Protein AF-F7JQC7-F1 (afdb_monomer_lite)

Secondary structure (DSSP, 8-state):
-PPP--GGGGGGSSSHHHHHHHHHH---HHHHHHHTTS----TT-HHHHHHHHTSSPPPHHHHHHHHHHHT--HHHHT-SS--EETTEEHHHHHHHHHHHHHHHHHHHHHHHHHHHHHHHH-TTHHHHHHHHTT--HHHHHHHHHHHHHHTT-

Radius of gyration: 22.93 Å; chains: 1; bounding box: 54×37×56 Å

Foldseek 3Di:
DAADDDLVCLLVAQFSLLLLLCRLVVDFLQRLCVLLVNHGDDSVPPQSVCCSRHVDPRDPSSLVSSCVVSVHDSCNRRPSDFDDDPPHGPSCVSCVVVSVVVVVVVVVVVVVVVVVVVCVVVVVCVVVVVVLVVDDPVRVVVVVVVVVVVVVD

pLDDT: mean 92.81, std 5.9, range [51.41, 98.12]

Sequence (153 aa):
MRREYDFRILSKYKYPNLVAEFMETGYSICTLSEHMGNGRCKEDDAVINAKIFGDEKITAQEASGLAQLFGCKLEYLFSTEIEMIGDVPAAYIRHLDSNRRQEREMKLFRISEEIRRTLKQKPYLGEFMEQALTWNEEQVQQAIKMLQELKTA

Structure (mmCIF, N/CA/C/O backbone):
data_AF-F7JQC7-F1
#
_entry.id   AF-F7JQC7-F1
#
loop_
_atom_site.group_PDB
_atom_site.id
_atom_site.type_symbol
_atom_site.label_atom_id
_atom_site.label_alt_id
_atom_site.label_comp_id
_atom_site.label_asym_id
_atom_site.label_entity_id
_atom_site.label_seq_id
_atom_site.pdbx_PDB_ins_code
_atom_site.Cartn_x
_atom_site.Cartn_y
_atom_site.Cartn_z
_atom_site.occupancy
_atom_site.B_iso_or_equiv
_atom_site.auth_seq_id
_atom_site.auth_comp_id
_atom_site.auth_asym_id
_atom_site.auth_atom_id
_atom_site.pdbx_PDB_model_num
ATOM 1 N N . MET A 1 1 ? -2.511 3.663 2.699 1.00 72.25 1 MET A N 1
ATOM 2 C CA . MET A 1 1 ? -3.451 2.521 2.690 1.00 72.25 1 MET A CA 1
ATOM 3 C C . MET A 1 1 ? -3.334 1.879 1.329 1.00 72.25 1 MET A C 1
ATOM 5 O O . MET A 1 1 ? -3.376 2.621 0.350 1.00 72.25 1 MET A O 1
ATOM 9 N N . ARG A 1 2 ? -3.148 0.556 1.271 1.00 85.12 2 ARG A N 1
ATOM 10 C CA . ARG A 1 2 ? -3.103 -0.168 -0.003 1.00 85.12 2 ARG A CA 1
ATOM 11 C C . ARG A 1 2 ? -4.330 0.144 -0.854 1.00 85.12 2 ARG A C 1
ATOM 13 O O . ARG A 1 2 ? -5.417 0.384 -0.324 1.00 85.12 2 ARG A O 1
ATOM 20 N N . ARG A 1 3 ? -4.140 0.153 -2.164 1.00 88.19 3 ARG A N 1
ATOM 21 C CA . ARG A 1 3 ? -5.215 0.335 -3.136 1.00 88.19 3 ARG A CA 1
ATOM 22 C C . ARG A 1 3 ? -5.924 -1.002 -3.325 1.00 88.19 3 ARG A C 1
ATOM 24 O O . ARG A 1 3 ? -5.285 -2.048 -3.273 1.00 88.19 3 ARG A O 1
ATOM 31 N N . GLU A 1 4 ? -7.235 -0.973 -3.526 1.00 86.94 4 GLU A N 1
ATOM 32 C CA . GLU A 1 4 ? -7.976 -2.162 -3.950 1.00 86.94 4 GLU A CA 1
ATOM 33 C C . GLU A 1 4 ? -7.840 -2.313 -5.464 1.00 86.94 4 GLU A C 1
ATOM 35 O O . GLU A 1 4 ? -8.074 -1.364 -6.213 1.00 86.94 4 GLU A O 1
ATOM 40 N N . TYR A 1 5 ? -7.430 -3.495 -5.917 1.00 88.75 5 TYR A N 1
ATOM 41 C CA . TYR A 1 5 ? -7.254 -3.792 -7.332 1.00 88.75 5 TYR A CA 1
ATOM 42 C C . TYR A 1 5 ? -7.342 -5.300 -7.583 1.00 88.75 5 TYR A C 1
ATOM 44 O O . TYR A 1 5 ? -7.154 -6.117 -6.683 1.00 88.75 5 TYR A O 1
ATOM 52 N N . ASP A 1 6 ? -7.643 -5.667 -8.826 1.00 91.12 6 ASP A N 1
ATOM 53 C CA . ASP A 1 6 ? -7.673 -7.054 -9.282 1.00 91.12 6 ASP A CA 1
ATOM 54 C C . ASP A 1 6 ? -6.302 -7.442 -9.845 1.00 91.12 6 ASP A C 1
ATOM 56 O O . ASP A 1 6 ? -5.854 -6.857 -10.829 1.00 91.12 6 ASP A O 1
ATOM 60 N N . PHE A 1 7 ? -5.645 -8.452 -9.268 1.00 91.94 7 PHE A N 1
ATOM 61 C CA . PHE A 1 7 ? -4.311 -8.899 -9.692 1.00 91.94 7 PHE A CA 1
ATOM 62 C C . PHE A 1 7 ? -4.229 -9.247 -11.184 1.00 91.94 7 PHE A C 1
ATOM 64 O O . PHE A 1 7 ? -3.180 -9.073 -11.804 1.00 91.94 7 PHE A O 1
ATOM 71 N N . ARG A 1 8 ? -5.340 -9.667 -11.801 1.00 90.00 8 ARG A N 1
ATOM 72 C CA . ARG A 1 8 ? -5.393 -10.037 -13.224 1.00 90.00 8 ARG A CA 1
ATOM 73 C C . ARG A 1 8 ? -5.075 -8.868 -14.153 1.00 90.00 8 ARG A C 1
ATOM 75 O O . ARG A 1 8 ? -4.628 -9.091 -15.277 1.00 90.00 8 ARG A O 1
ATOM 82 N N . ILE A 1 9 ? -5.283 -7.628 -13.706 1.00 93.75 9 ILE A N 1
ATOM 83 C CA . ILE A 1 9 ? -4.996 -6.445 -14.526 1.00 93.75 9 ILE A CA 1
ATOM 84 C C . ILE A 1 9 ? -3.497 -6.157 -14.618 1.00 93.75 9 ILE A C 1
ATOM 86 O O . ILE A 1 9 ? -3.087 -5.500 -15.569 1.00 93.75 9 ILE A O 1
ATOM 90 N N . LEU A 1 10 ? -2.688 -6.649 -13.667 1.00 95.00 10 LEU A N 1
ATOM 91 C CA . LEU A 1 10 ? -1.270 -6.299 -13.567 1.00 95.00 10 LEU A CA 1
ATOM 92 C C . LEU A 1 10 ? -0.501 -6.656 -14.838 1.00 95.00 10 LEU A C 1
ATOM 94 O O . LEU A 1 10 ? 0.275 -5.846 -15.330 1.00 95.00 10 LEU A O 1
ATOM 98 N N . SER A 1 11 ? -0.792 -7.829 -15.406 1.00 93.81 11 SER A N 1
ATOM 99 C CA . SER A 1 11 ? -0.174 -8.344 -16.637 1.00 93.81 11 SER A CA 1
ATOM 100 C C . SER A 1 11 ? -0.331 -7.437 -17.865 1.00 93.81 11 SER A C 1
ATOM 102 O O . SER A 1 11 ? 0.365 -7.628 -18.857 1.00 93.81 11 SER A O 1
ATOM 104 N N . LYS A 1 12 ? -1.242 -6.456 -17.821 1.00 94.81 12 LYS A N 1
ATOM 105 C CA . LYS A 1 12 ? -1.470 -5.503 -18.914 1.00 94.81 12 LYS A CA 1
ATOM 106 C C . LYS A 1 12 ? -0.475 -4.345 -18.911 1.00 94.81 12 LYS A C 1
ATOM 108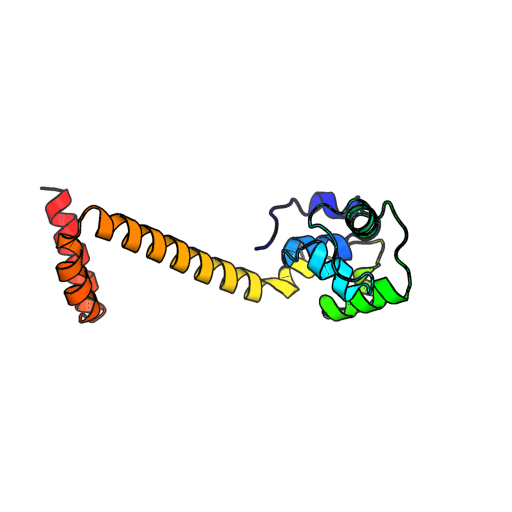 O O . LYS A 1 12 ? -0.354 -3.662 -19.924 1.00 94.81 12 LYS A O 1
ATOM 113 N N . TYR A 1 13 ? 0.182 -4.084 -17.783 1.00 95.75 13 TYR A N 1
ATOM 114 C CA . TYR A 1 13 ? 1.130 -2.984 -17.664 1.00 95.75 13 TYR A CA 1
ATOM 115 C C . TYR A 1 13 ? 2.509 -3.391 -18.160 1.00 95.75 13 TYR A C 1
ATOM 117 O O . TYR A 1 13 ? 2.895 -4.554 -18.106 1.00 95.75 13 TYR A O 1
ATOM 125 N N . LYS A 1 14 ? 3.284 -2.395 -18.589 1.00 96.44 14 LYS A N 1
ATOM 126 C CA . LYS A 1 14 ? 4.655 -2.596 -19.066 1.00 96.44 14 LYS A CA 1
ATOM 127 C C . LYS A 1 14 ? 5.583 -3.181 -17.996 1.00 96.44 14 LYS A C 1
ATOM 129 O O . LYS A 1 14 ? 6.454 -3.980 -18.320 1.00 96.44 14 LYS A O 1
ATOM 134 N N . TYR A 1 15 ? 5.391 -2.751 -16.748 1.00 97.25 15 TYR A N 1
ATOM 135 C CA . TYR A 1 15 ? 6.159 -3.173 -15.578 1.00 97.25 15 TYR A CA 1
ATOM 136 C C . TYR A 1 15 ? 5.189 -3.625 -14.478 1.00 97.25 15 TYR A C 1
ATOM 138 O O . TYR A 1 15 ? 4.866 -2.852 -13.571 1.00 97.25 15 TYR A O 1
ATOM 146 N N . PRO A 1 16 ? 4.649 -4.851 -14.570 1.00 97.50 16 PRO A N 1
ATOM 147 C CA . PRO A 1 16 ? 3.605 -5.329 -13.669 1.00 97.50 16 PRO A CA 1
ATOM 148 C C . PRO A 1 16 ? 4.011 -5.312 -12.187 1.00 97.50 16 PRO A C 1
ATOM 150 O O . PRO A 1 16 ? 3.194 -4.945 -11.344 1.00 97.50 16 PRO A O 1
ATOM 153 N N . ASN A 1 17 ? 5.265 -5.649 -11.859 1.00 98.00 17 ASN A N 1
ATOM 154 C CA . ASN A 1 17 ? 5.749 -5.641 -10.474 1.00 98.00 17 ASN A CA 1
ATOM 155 C C . ASN A 1 17 ? 5.810 -4.219 -9.893 1.00 98.00 17 ASN A C 1
ATOM 157 O O . ASN A 1 17 ? 5.400 -4.020 -8.755 1.00 98.00 17 ASN A O 1
ATOM 161 N N . LEU A 1 18 ? 6.236 -3.215 -10.672 1.00 98.00 18 LEU A N 1
ATOM 162 C CA . LEU A 1 18 ? 6.205 -1.807 -10.249 1.00 98.00 18 LEU A CA 1
ATOM 163 C C . LEU A 1 18 ? 4.794 -1.349 -9.883 1.00 98.00 18 LEU A C 1
ATOM 165 O O . LEU A 1 18 ? 4.594 -0.730 -8.836 1.00 98.00 18 LEU A O 1
ATOM 169 N N . VAL A 1 19 ? 3.812 -1.670 -10.727 1.00 97.31 19 VAL A N 1
ATOM 170 C CA . VAL A 1 19 ? 2.418 -1.315 -10.450 1.00 97.31 19 VAL A CA 1
ATOM 171 C C . VAL A 1 19 ? 1.911 -2.060 -9.216 1.00 97.31 19 VAL A C 1
ATOM 173 O O . VAL A 1 19 ? 1.261 -1.447 -8.372 1.00 97.31 19 VAL A O 1
ATOM 176 N N . ALA A 1 20 ? 2.244 -3.343 -9.058 1.00 97.38 20 ALA A N 1
ATOM 177 C CA . ALA A 1 20 ? 1.862 -4.118 -7.880 1.00 97.38 20 ALA A CA 1
ATOM 178 C C . ALA A 1 20 ? 2.429 -3.508 -6.585 1.00 97.38 20 ALA A C 1
ATOM 180 O O . ALA A 1 20 ? 1.682 -3.271 -5.640 1.00 97.38 20 ALA A O 1
ATOM 181 N N . GLU A 1 21 ? 3.720 -3.174 -6.557 1.00 97.81 21 GLU A N 1
ATOM 182 C CA . GLU A 1 21 ? 4.373 -2.520 -5.416 1.00 97.81 21 GLU A CA 1
ATOM 183 C C . GLU A 1 21 ? 3.714 -1.171 -5.084 1.00 97.81 21 GLU A C 1
ATOM 185 O O . GLU A 1 21 ? 3.406 -0.891 -3.926 1.00 97.81 21 GLU A O 1
ATOM 190 N N . PHE A 1 22 ? 3.409 -0.355 -6.097 1.00 96.50 22 PHE A N 1
ATOM 191 C CA . PHE A 1 22 ? 2.686 0.905 -5.911 1.00 96.50 22 PHE A CA 1
ATOM 192 C C . PHE A 1 22 ? 1.276 0.714 -5.327 1.00 96.50 22 PHE A C 1
ATOM 194 O O . PHE A 1 22 ? 0.840 1.486 -4.462 1.00 96.50 22 PHE A O 1
ATOM 201 N N . MET A 1 23 ? 0.542 -0.296 -5.795 1.00 95.75 23 MET A N 1
ATOM 202 C CA . MET A 1 23 ? -0.800 -0.587 -5.298 1.00 95.75 23 MET A CA 1
ATOM 203 C C . MET A 1 23 ? -0.761 -1.107 -3.856 1.00 95.75 23 MET A C 1
ATOM 205 O O . MET A 1 23 ? -1.549 -0.647 -3.027 1.00 95.75 23 MET A O 1
ATOM 209 N N . GLU A 1 24 ? 0.177 -1.999 -3.533 1.00 95.50 24 GLU A N 1
ATOM 210 C CA . GLU A 1 24 ? 0.284 -2.629 -2.214 1.00 95.50 24 GLU A CA 1
ATOM 211 C C . GLU A 1 24 ? 0.792 -1.689 -1.122 1.00 95.50 24 GLU A C 1
ATOM 213 O O . GLU A 1 24 ? 0.294 -1.753 0.000 1.00 95.50 24 GLU A O 1
ATOM 218 N N . THR A 1 25 ? 1.740 -0.794 -1.415 1.00 94.38 25 THR A N 1
ATOM 219 C CA . THR A 1 25 ? 2.224 0.162 -0.403 1.00 94.38 25 THR A CA 1
ATOM 220 C C . THR A 1 25 ? 1.235 1.292 -0.156 1.00 94.38 25 THR A C 1
ATOM 222 O O . THR A 1 25 ? 1.187 1.870 0.934 1.00 94.38 25 THR A O 1
ATOM 225 N N . GLY A 1 26 ? 0.444 1.647 -1.172 1.00 92.25 26 GLY A N 1
ATOM 226 C CA . GLY A 1 26 ? -0.409 2.825 -1.106 1.00 92.25 26 GLY A CA 1
ATOM 227 C C . GLY A 1 26 ? 0.377 4.138 -1.081 1.00 92.25 26 GLY A C 1
ATOM 228 O O . GLY A 1 26 ? -0.175 5.145 -0.633 1.00 92.25 26 GLY A O 1
ATOM 229 N N . TYR A 1 27 ? 1.648 4.144 -1.510 1.00 94.38 27 TYR A N 1
ATOM 230 C CA . TYR A 1 27 ? 2.440 5.373 -1.596 1.00 94.38 27 TYR A CA 1
ATOM 231 C C . TYR A 1 27 ? 1.778 6.395 -2.513 1.00 94.38 27 TYR A C 1
ATOM 233 O O . TYR A 1 27 ? 1.061 6.044 -3.455 1.00 94.38 27 TYR A O 1
ATOM 241 N N . SER A 1 28 ? 1.987 7.668 -2.197 1.00 93.50 28 SER A N 1
ATOM 242 C CA . SER A 1 28 ? 1.441 8.784 -2.957 1.00 93.50 28 SER A CA 1
ATOM 243 C C . SER A 1 28 ? 2.290 9.039 -4.207 1.00 93.50 28 SER A C 1
ATOM 245 O O . SER A 1 28 ? 3.455 8.635 -4.263 1.00 93.50 28 SER A O 1
ATOM 247 N N . ILE A 1 29 ? 1.723 9.689 -5.224 1.00 94.56 29 ILE A N 1
ATOM 248 C CA . ILE A 1 29 ? 2.470 10.021 -6.448 1.00 94.56 29 ILE A CA 1
ATOM 249 C C . ILE A 1 29 ? 3.607 10.988 -6.117 1.00 94.56 29 ILE A C 1
ATOM 251 O O . ILE A 1 29 ? 4.715 10.848 -6.637 1.00 94.56 29 ILE A O 1
ATOM 255 N N . CYS A 1 30 ? 3.371 11.893 -5.166 1.00 94.31 30 CYS A N 1
ATOM 256 C CA . CYS A 1 30 ? 4.404 12.774 -4.643 1.00 94.31 30 CYS A CA 1
ATOM 257 C C . CYS A 1 30 ? 5.570 11.997 -4.011 1.00 94.31 30 CYS A C 1
ATOM 259 O O . CYS A 1 30 ? 6.723 12.331 -4.276 1.00 94.31 30 CYS A O 1
ATOM 261 N N . THR A 1 31 ? 5.293 10.952 -3.219 1.00 95.25 31 THR A N 1
ATOM 262 C CA . THR A 1 31 ? 6.342 10.095 -2.635 1.00 95.25 31 THR A CA 1
ATOM 263 C C . THR A 1 31 ? 7.184 9.429 -3.721 1.00 95.25 31 THR A C 1
ATOM 265 O O . THR A 1 31 ? 8.410 9.422 -3.632 1.00 95.25 31 THR A O 1
ATOM 268 N N . LEU A 1 32 ? 6.551 8.899 -4.773 1.00 96.31 32 LEU A N 1
ATOM 269 C CA . LEU A 1 32 ? 7.287 8.294 -5.886 1.00 96.31 32 LEU A CA 1
ATOM 270 C C . LEU A 1 32 ? 8.162 9.323 -6.602 1.00 96.31 32 LEU A C 1
ATOM 272 O O . LEU A 1 32 ? 9.336 9.057 -6.829 1.00 96.31 32 LEU A O 1
ATOM 276 N N . SER A 1 33 ? 7.611 10.498 -6.920 1.00 96.44 33 SER A N 1
ATOM 277 C CA . SER A 1 33 ? 8.327 11.586 -7.598 1.00 96.44 33 SER A CA 1
ATOM 278 C C . SER A 1 33 ? 9.564 12.051 -6.827 1.00 96.44 33 SER A C 1
ATOM 280 O O . SER A 1 33 ? 10.627 12.266 -7.412 1.00 96.44 33 SER A O 1
ATOM 282 N N . GLU A 1 34 ? 9.453 12.167 -5.504 1.00 96.12 34 GLU A N 1
ATOM 283 C CA . GLU A 1 34 ? 10.573 12.544 -4.646 1.00 96.12 34 GLU A CA 1
ATOM 284 C C . GLU A 1 34 ? 11.696 11.502 -4.706 1.00 96.12 34 GLU A C 1
ATOM 286 O O . GLU A 1 34 ? 12.848 11.851 -4.965 1.00 96.12 34 GLU A O 1
ATOM 291 N N . HIS A 1 35 ? 11.358 10.217 -4.577 1.00 96.56 35 HIS A N 1
ATOM 292 C CA . HIS A 1 35 ? 12.340 9.135 -4.669 1.00 96.56 35 HIS A CA 1
ATOM 293 C C . HIS A 1 35 ? 12.888 8.924 -6.080 1.00 96.56 35 HIS A C 1
ATOM 295 O O . HIS A 1 35 ? 14.031 8.508 -6.231 1.00 96.56 35 HIS A O 1
ATOM 301 N 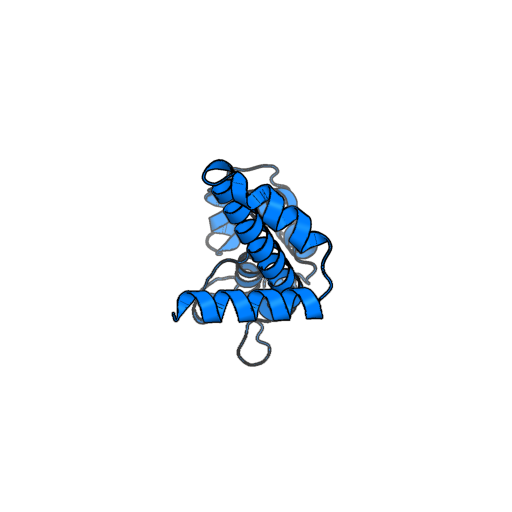N . MET A 1 36 ? 12.123 9.273 -7.111 1.00 96.31 36 MET A N 1
ATOM 302 C CA . MET A 1 36 ? 12.592 9.346 -8.493 1.00 96.31 36 MET A CA 1
ATOM 303 C C . MET A 1 36 ? 13.632 10.460 -8.720 1.00 96.31 36 MET A C 1
ATOM 305 O O . MET A 1 36 ? 14.309 10.454 -9.745 1.00 96.31 36 MET A O 1
ATOM 309 N N . GLY A 1 37 ? 13.781 11.408 -7.786 1.00 94.44 37 GLY A N 1
ATOM 310 C CA . GLY A 1 37 ? 14.671 12.564 -7.924 1.00 94.44 37 GLY A CA 1
ATOM 311 C C . GLY A 1 37 ? 14.048 13.748 -8.669 1.00 94.44 37 GLY A C 1
ATOM 312 O O . GLY A 1 37 ? 14.745 14.716 -8.965 1.00 94.44 37 GLY A O 1
ATOM 313 N N . ASN A 1 38 ? 12.740 13.702 -8.935 1.00 90.50 38 ASN A N 1
ATOM 314 C CA . ASN A 1 38 ? 11.992 14.762 -9.619 1.00 90.50 38 ASN A CA 1
ATOM 315 C C . ASN A 1 38 ? 11.493 15.849 -8.647 1.00 90.50 38 ASN A C 1
ATOM 317 O O . ASN A 1 38 ? 10.969 16.881 -9.065 1.00 90.50 38 ASN A O 1
ATOM 321 N N . GLY A 1 39 ? 11.674 15.632 -7.340 1.00 90.25 39 GLY A N 1
ATOM 322 C CA . GLY A 1 39 ? 11.202 16.524 -6.289 1.00 90.25 39 GLY A CA 1
ATOM 323 C C . GLY A 1 39 ? 9.695 16.420 -6.060 1.00 90.25 39 GLY A C 1
ATOM 324 O O . GLY A 1 39 ? 9.027 15.480 -6.501 1.00 90.25 39 GLY A O 1
ATOM 325 N N . ARG A 1 40 ? 9.158 17.390 -5.316 1.00 88.81 40 ARG A N 1
ATOM 326 C CA . ARG A 1 40 ? 7.751 17.406 -4.912 1.00 88.81 40 ARG A CA 1
ATOM 327 C C . ARG A 1 40 ? 6.846 17.733 -6.103 1.00 88.81 40 ARG A C 1
ATOM 329 O O . ARG A 1 40 ? 6.989 18.796 -6.702 1.00 88.81 40 ARG A O 1
ATOM 336 N N . CYS A 1 41 ? 5.874 16.870 -6.382 1.00 91.19 41 CYS A N 1
ATOM 337 C CA . CYS A 1 41 ? 4.854 17.086 -7.410 1.00 91.19 41 CYS A CA 1
ATOM 338 C C . CYS A 1 41 ? 3.442 17.123 -6.799 1.00 91.19 41 CYS A C 1
ATOM 340 O O . CYS A 1 41 ? 3.263 17.000 -5.582 1.00 91.19 41 CYS A O 1
ATOM 342 N N . LYS A 1 42 ? 2.423 17.321 -7.643 1.00 90.19 42 LYS A N 1
ATOM 343 C CA . LYS A 1 42 ? 1.023 17.147 -7.235 1.00 90.19 42 LYS A CA 1
ATOM 344 C C . LYS A 1 42 ? 0.675 15.658 -7.168 1.00 90.19 42 LYS A C 1
ATOM 346 O O . LYS A 1 42 ? 1.295 14.840 -7.840 1.00 90.19 42 LYS A O 1
ATOM 351 N N . GLU A 1 43 ? -0.331 15.304 -6.375 1.00 88.31 43 GLU A N 1
ATOM 352 C CA . GLU A 1 43 ? -0.762 13.902 -6.242 1.00 88.31 43 GLU A CA 1
ATOM 353 C C . GLU A 1 43 ? -1.408 13.333 -7.513 1.00 88.31 43 GLU A C 1
ATOM 355 O O . GLU A 1 43 ? -1.447 12.123 -7.707 1.00 88.31 43 GLU A O 1
ATOM 360 N N . ASP A 1 44 ? -1.889 14.199 -8.396 1.00 88.62 44 ASP A N 1
ATOM 361 C CA . ASP A 1 44 ? -2.473 13.871 -9.693 1.00 88.62 44 ASP A CA 1
ATOM 362 C C . ASP A 1 44 ? -1.508 14.149 -10.857 1.00 88.62 44 ASP A C 1
ATOM 364 O O . ASP A 1 44 ? -1.943 14.329 -11.993 1.00 88.62 44 ASP A O 1
ATOM 368 N N . ASP A 1 45 ? -0.195 14.191 -10.596 1.00 93.62 45 ASP A N 1
ATOM 369 C CA . ASP A 1 45 ? 0.796 14.453 -11.637 1.00 93.62 45 ASP A CA 1
ATOM 370 C C . ASP A 1 45 ? 0.715 13.397 -12.753 1.00 93.62 45 ASP A C 1
ATOM 372 O O . ASP A 1 45 ? 0.978 12.205 -12.554 1.00 93.62 45 ASP A O 1
ATOM 376 N N . ALA A 1 46 ? 0.307 13.847 -13.941 1.00 93.44 46 ALA A N 1
ATOM 377 C CA . ALA A 1 46 ? 0.057 12.979 -15.082 1.00 93.44 46 ALA A CA 1
ATOM 378 C C . ALA A 1 46 ? 1.342 12.334 -15.617 1.00 93.44 46 ALA A C 1
ATOM 380 O O . ALA A 1 46 ? 1.295 11.204 -16.096 1.00 93.44 46 ALA A O 1
ATOM 381 N N . VAL A 1 47 ? 2.488 13.016 -15.511 1.00 94.25 47 VAL A N 1
ATOM 382 C CA . VAL A 1 47 ? 3.767 12.518 -16.033 1.00 94.25 47 VAL A CA 1
ATOM 383 C C . VAL A 1 47 ? 4.276 11.381 -15.160 1.00 94.25 47 VAL A C 1
ATOM 385 O O . VAL A 1 47 ? 4.689 10.339 -15.670 1.00 94.25 47 VAL A O 1
ATOM 388 N N . ILE A 1 48 ? 4.210 11.549 -13.839 1.00 95.00 48 ILE A N 1
ATOM 389 C CA . ILE A 1 48 ? 4.614 10.491 -12.909 1.00 95.00 48 ILE A CA 1
ATOM 390 C C . ILE A 1 48 ? 3.668 9.292 -13.029 1.00 95.00 48 ILE A C 1
ATOM 392 O O . ILE A 1 48 ? 4.140 8.161 -13.110 1.00 95.00 48 ILE A O 1
ATOM 396 N N . ASN A 1 49 ? 2.354 9.516 -13.137 1.00 94.31 49 ASN A N 1
ATOM 397 C CA . ASN A 1 49 ? 1.401 8.431 -13.390 1.00 94.31 49 ASN A CA 1
ATOM 398 C C . ASN A 1 49 ? 1.717 7.675 -14.690 1.00 94.31 49 ASN A C 1
ATOM 400 O O . ASN A 1 49 ? 1.841 6.451 -14.664 1.00 94.31 49 ASN A O 1
ATOM 404 N N . ALA A 1 50 ? 1.918 8.389 -15.801 1.00 95.25 50 ALA A N 1
ATOM 405 C CA . ALA A 1 50 ? 2.262 7.790 -17.089 1.00 95.25 50 ALA A CA 1
ATOM 406 C C . ALA A 1 50 ? 3.542 6.940 -17.005 1.00 95.25 50 ALA A C 1
ATOM 408 O O . ALA A 1 50 ? 3.611 5.851 -17.572 1.00 95.25 50 ALA A O 1
ATOM 409 N N . LYS A 1 51 ? 4.548 7.380 -16.239 1.00 95.88 51 LYS A N 1
ATOM 410 C CA . LYS A 1 51 ? 5.769 6.597 -15.989 1.00 95.88 51 LYS A CA 1
ATOM 411 C C . LYS A 1 51 ? 5.473 5.301 -15.232 1.00 95.88 51 LYS A C 1
ATOM 413 O O . LYS A 1 51 ? 5.919 4.238 -15.657 1.00 95.88 51 LYS A O 1
ATOM 418 N N . ILE A 1 52 ? 4.717 5.374 -14.134 1.00 95.31 52 ILE A N 1
ATOM 419 C CA . ILE A 1 52 ? 4.399 4.209 -13.289 1.00 95.31 52 ILE A CA 1
ATOM 420 C C . ILE A 1 52 ? 3.590 3.156 -14.048 1.00 95.31 52 ILE A C 1
ATOM 422 O O . ILE A 1 52 ? 3.885 1.967 -13.939 1.00 95.31 52 ILE A O 1
ATOM 426 N N . PHE A 1 53 ? 2.608 3.581 -14.843 1.00 95.31 53 PHE A N 1
ATOM 427 C CA . PHE A 1 53 ? 1.763 2.667 -15.615 1.00 95.31 53 PHE A CA 1
ATOM 428 C C . PHE A 1 53 ? 2.368 2.257 -16.968 1.00 95.31 53 PHE A C 1
ATOM 430 O O . PHE A 1 53 ? 1.842 1.361 -17.630 1.00 95.31 53 PHE A O 1
ATOM 437 N N . GLY A 1 54 ? 3.532 2.809 -17.326 1.00 92.12 54 GLY A N 1
ATOM 438 C CA . GLY A 1 54 ? 4.347 2.363 -18.457 1.00 92.12 54 GLY A CA 1
ATOM 439 C C . GLY A 1 54 ? 4.097 3.086 -19.781 1.00 92.12 54 GLY A C 1
ATOM 440 O O . GLY A 1 54 ? 4.698 2.695 -20.785 1.00 92.12 54 GLY A O 1
ATOM 441 N N . ASP A 1 55 ? 3.269 4.130 -19.776 1.00 94.19 55 ASP A N 1
ATOM 442 C CA . ASP A 1 55 ? 3.001 5.005 -20.922 1.00 94.19 55 ASP A CA 1
ATOM 443 C C . ASP A 1 55 ? 4.207 5.902 -21.249 1.00 94.19 55 ASP A C 1
ATOM 445 O O . ASP A 1 55 ? 4.449 6.240 -22.406 1.00 94.19 55 ASP A O 1
ATOM 449 N N . GLU A 1 56 ? 5.011 6.235 -20.236 1.00 94.38 56 GLU A N 1
ATOM 450 C CA . GLU A 1 56 ? 6.225 7.043 -20.362 1.00 94.38 56 GLU A CA 1
ATOM 451 C C . GLU A 1 56 ? 7.483 6.286 -19.925 1.00 94.38 56 GLU A C 1
ATOM 453 O O . GLU A 1 56 ? 7.449 5.318 -19.158 1.00 94.38 56 GLU A O 1
ATOM 458 N N . LYS A 1 57 ? 8.644 6.720 -20.429 1.00 95.06 57 LYS A N 1
ATOM 459 C CA . LYS A 1 57 ? 9.926 6.093 -20.072 1.00 95.06 57 LYS A CA 1
ATOM 460 C C . LYS A 1 57 ? 10.384 6.517 -18.674 1.00 95.06 57 LYS A C 1
ATOM 462 O O . LYS A 1 57 ? 10.365 7.696 -18.313 1.00 95.06 57 LYS A O 1
ATOM 467 N N . ILE A 1 58 ? 10.895 5.543 -17.928 1.00 96.69 58 ILE A N 1
ATOM 468 C CA . ILE A 1 58 ? 11.599 5.746 -16.660 1.00 96.69 58 ILE A CA 1
ATOM 469 C C . ILE A 1 58 ? 13.103 5.737 -16.952 1.00 96.69 58 ILE A C 1
ATOM 471 O O . ILE A 1 58 ? 13.614 4.841 -17.625 1.00 96.69 58 ILE A O 1
ATOM 475 N N . THR A 1 59 ? 13.808 6.765 -16.492 1.00 96.94 59 THR A N 1
ATOM 476 C CA . THR A 1 59 ? 15.269 6.861 -16.592 1.00 96.94 59 THR A CA 1
ATOM 477 C C . THR A 1 59 ? 15.951 5.944 -15.572 1.00 96.94 59 THR A C 1
ATOM 479 O O . THR A 1 59 ? 15.354 5.544 -14.576 1.00 96.94 59 THR A O 1
ATOM 482 N N . ALA A 1 60 ? 17.232 5.626 -15.776 1.00 96.38 60 ALA A N 1
ATOM 483 C CA . ALA A 1 60 ? 17.977 4.757 -14.858 1.00 96.38 60 ALA A CA 1
ATOM 484 C C . ALA A 1 60 ? 18.067 5.319 -13.423 1.00 96.38 60 ALA A C 1
ATOM 486 O O . ALA A 1 60 ? 18.033 4.554 -12.457 1.00 96.38 60 ALA A O 1
ATOM 487 N N . GLN A 1 61 ? 18.152 6.646 -13.278 1.00 96.62 61 GLN A N 1
ATOM 488 C CA . GLN A 1 61 ? 18.168 7.305 -11.971 1.00 96.62 61 GLN A CA 1
ATOM 489 C C . GLN A 1 61 ? 16.819 7.154 -11.260 1.00 96.62 61 GLN A C 1
ATOM 491 O O . GLN A 1 61 ? 16.783 6.706 -10.117 1.00 96.62 61 GLN A O 1
ATOM 496 N N . GLU A 1 62 ? 15.717 7.446 -11.957 1.00 97.88 62 GLU A N 1
ATOM 497 C CA . GLU A 1 62 ? 14.361 7.282 -11.420 1.00 97.88 62 GLU A CA 1
ATOM 498 C C . GLU A 1 62 ? 14.093 5.821 -11.030 1.00 97.88 62 GLU A C 1
ATOM 500 O O . GLU A 1 62 ? 13.567 5.543 -9.953 1.00 97.88 62 GLU A O 1
ATOM 505 N N . ALA A 1 63 ? 14.514 4.878 -11.879 1.00 97.81 63 ALA A N 1
ATOM 506 C CA . ALA A 1 63 ? 14.397 3.448 -11.627 1.00 97.81 63 ALA A CA 1
ATOM 507 C C . ALA A 1 63 ? 15.151 3.017 -10.362 1.00 97.81 63 ALA A C 1
ATOM 509 O O . ALA A 1 63 ? 14.611 2.277 -9.538 1.00 97.81 63 ALA A O 1
ATOM 510 N N . SER A 1 64 ? 16.380 3.510 -10.185 1.00 97.88 64 SER A N 1
ATOM 511 C CA . SER A 1 64 ? 17.194 3.222 -8.999 1.00 97.88 64 SER A CA 1
ATOM 512 C C . SER A 1 64 ? 16.539 3.758 -7.727 1.00 97.88 64 SER A C 1
ATOM 514 O O . SER A 1 64 ? 16.478 3.053 -6.721 1.00 97.88 64 SER A O 1
ATOM 516 N N . GLY A 1 65 ? 15.988 4.972 -7.790 1.00 98.00 65 GLY A N 1
ATOM 517 C CA . GLY A 1 65 ? 15.262 5.581 -6.682 1.00 98.00 65 GLY A CA 1
ATOM 518 C C . GLY A 1 65 ? 14.010 4.800 -6.278 1.00 98.00 65 GLY A C 1
ATOM 519 O O . GLY A 1 65 ? 13.788 4.540 -5.095 1.00 98.00 65 GLY A O 1
ATOM 520 N N . LEU A 1 66 ? 13.229 4.337 -7.258 1.00 98.12 66 LEU A N 1
ATOM 521 C CA . LEU A 1 66 ? 12.066 3.482 -7.008 1.00 98.12 66 LEU A CA 1
ATOM 522 C C . LEU A 1 66 ? 12.447 2.120 -6.416 1.00 98.12 66 LEU A C 1
ATOM 524 O O . LEU A 1 66 ? 11.815 1.666 -5.465 1.00 98.12 66 LEU A O 1
ATOM 528 N N . ALA A 1 67 ? 13.488 1.474 -6.940 1.00 97.94 67 ALA A N 1
ATOM 529 C CA . ALA A 1 67 ? 13.971 0.202 -6.406 1.00 97.94 67 ALA A CA 1
ATOM 530 C C . ALA A 1 67 ? 14.422 0.329 -4.945 1.00 97.94 67 ALA A C 1
ATOM 532 O O . ALA A 1 67 ? 14.102 -0.534 -4.123 1.00 97.94 67 ALA A O 1
ATOM 533 N N . GLN A 1 68 ? 15.092 1.435 -4.603 1.00 97.69 68 GLN A N 1
ATOM 534 C CA . GLN A 1 68 ? 15.462 1.747 -3.226 1.00 97.69 68 GLN A CA 1
ATOM 535 C C . GLN A 1 68 ? 14.231 1.982 -2.342 1.00 97.69 68 GLN A C 1
ATOM 537 O O . GLN A 1 68 ? 14.165 1.414 -1.253 1.00 97.69 68 GLN A O 1
ATOM 542 N N . LEU A 1 69 ? 13.251 2.765 -2.810 1.00 97.44 69 LEU A N 1
ATOM 543 C CA . LEU A 1 69 ? 12.003 3.026 -2.087 1.00 97.44 69 LEU A CA 1
ATOM 544 C C . LEU A 1 69 ? 11.259 1.729 -1.744 1.00 97.44 69 LEU A C 1
ATOM 546 O O . LEU A 1 69 ? 10.855 1.526 -0.602 1.00 97.44 69 LEU A O 1
ATOM 550 N N . PHE A 1 70 ? 11.094 0.838 -2.721 1.00 97.06 70 PHE A N 1
ATOM 551 C CA . PHE A 1 70 ? 10.384 -0.429 -2.526 1.00 97.06 70 PHE A CA 1
ATOM 552 C C . PHE A 1 70 ? 11.252 -1.532 -1.900 1.00 97.06 70 PHE A C 1
ATOM 554 O O . PHE A 1 70 ? 10.746 -2.615 -1.597 1.00 97.06 70 PHE A O 1
ATOM 561 N N . GLY A 1 71 ? 12.555 -1.294 -1.714 1.00 96.88 71 GLY A N 1
ATOM 562 C CA . GLY A 1 71 ? 13.494 -2.273 -1.167 1.00 96.88 71 GLY A CA 1
ATOM 563 C C . GLY A 1 71 ? 13.576 -3.549 -2.010 1.00 96.88 71 GLY A C 1
ATOM 564 O O . GLY A 1 71 ? 13.492 -4.660 -1.478 1.00 96.88 71 GLY A O 1
ATOM 565 N N . CYS A 1 72 ? 13.659 -3.408 -3.333 1.00 96.06 72 CYS A N 1
ATOM 566 C CA . CYS A 1 72 ? 13.688 -4.523 -4.280 1.00 96.06 72 CYS A CA 1
ATOM 567 C C . CYS A 1 72 ? 14.765 -4.325 -5.357 1.00 96.06 72 CYS A C 1
ATOM 569 O O . CYS A 1 72 ? 15.399 -3.276 -5.446 1.00 96.06 72 CYS A O 1
ATOM 571 N N . LYS A 1 73 ? 15.011 -5.368 -6.153 1.00 97.38 73 LYS A N 1
ATOM 572 C CA . LYS A 1 73 ? 15.982 -5.324 -7.252 1.00 97.38 73 LYS A CA 1
ATOM 573 C C . LYS A 1 73 ? 15.363 -4.699 -8.505 1.00 97.38 73 LYS A C 1
ATOM 575 O O . LYS A 1 73 ? 14.168 -4.871 -8.746 1.00 97.38 73 LYS A O 1
ATOM 580 N N . LEU A 1 74 ? 16.184 -4.039 -9.324 1.00 97.69 74 LEU A N 1
ATOM 581 C CA . LEU A 1 74 ? 15.745 -3.435 -10.588 1.00 97.69 74 LEU A CA 1
ATOM 582 C C . LEU A 1 74 ? 15.148 -4.478 -11.541 1.00 97.69 74 LEU A C 1
ATOM 584 O O . LEU A 1 74 ? 14.128 -4.212 -12.169 1.00 97.69 74 LEU A O 1
ATOM 588 N N . GLU A 1 75 ? 15.747 -5.667 -11.609 1.00 97.69 75 GLU A N 1
ATOM 589 C CA . GLU A 1 75 ? 15.319 -6.750 -12.500 1.00 97.69 75 GLU A CA 1
ATOM 590 C C . GLU A 1 75 ? 13.912 -7.243 -12.160 1.00 97.69 75 GLU A C 1
ATOM 592 O O . GLU A 1 75 ? 13.117 -7.503 -13.055 1.00 97.69 75 GLU A O 1
ATOM 597 N N . TYR A 1 76 ? 13.591 -7.319 -10.867 1.00 98.00 76 TYR A N 1
ATOM 598 C CA . TYR A 1 76 ? 12.243 -7.630 -10.399 1.00 98.00 76 TYR A CA 1
ATOM 599 C C . TYR A 1 76 ? 11.282 -6.490 -10.742 1.00 98.00 76 TYR A C 1
ATOM 601 O O . TYR A 1 76 ? 10.266 -6.705 -11.403 1.00 98.00 76 TYR A O 1
ATOM 609 N N . LEU A 1 77 ? 11.618 -5.268 -10.317 1.00 97.88 77 LEU A N 1
ATOM 610 C CA . LEU A 1 77 ? 10.699 -4.133 -10.362 1.00 97.88 77 LEU A CA 1
ATOM 611 C C . LEU A 1 77 ? 10.306 -3.760 -11.798 1.00 97.88 77 LEU A C 1
ATOM 613 O O . LEU A 1 77 ? 9.144 -3.453 -12.063 1.00 97.88 77 LEU A O 1
ATOM 617 N N . PHE A 1 78 ? 11.270 -3.832 -12.717 1.00 97.31 78 PHE A N 1
ATOM 618 C CA . PHE A 1 78 ? 11.116 -3.483 -14.129 1.00 97.31 78 PHE A CA 1
ATOM 619 C C . PHE A 1 78 ? 11.052 -4.706 -15.054 1.00 97.31 78 PHE A C 1
ATOM 621 O O . PHE A 1 78 ? 11.227 -4.570 -16.267 1.00 97.31 78 PHE A O 1
ATOM 628 N N . SER A 1 79 ? 10.780 -5.893 -14.502 1.00 96.94 79 SER A N 1
ATOM 629 C CA . SER A 1 79 ? 10.415 -7.069 -15.296 1.00 96.94 79 SER A CA 1
ATOM 630 C C . SER A 1 79 ? 9.180 -6.768 -16.148 1.00 96.94 79 SER A C 1
ATOM 632 O O . SER A 1 79 ? 8.291 -6.032 -15.722 1.00 96.94 79 SER A O 1
ATOM 634 N N . THR A 1 80 ? 9.117 -7.359 -17.341 1.00 96.56 80 THR A N 1
ATOM 635 C CA . THR A 1 80 ? 7.916 -7.327 -18.199 1.00 96.56 80 THR A CA 1
ATOM 636 C C . THR A 1 80 ? 6.916 -8.430 -17.847 1.00 96.56 80 THR A C 1
ATOM 638 O O . THR A 1 80 ? 5.775 -8.400 -18.297 1.00 96.56 80 THR A O 1
ATOM 641 N N . GLU A 1 81 ? 7.320 -9.372 -16.995 1.00 96.75 81 GLU A N 1
ATOM 642 C CA . GLU A 1 81 ? 6.488 -10.451 -16.476 1.00 96.75 81 GLU A CA 1
ATOM 643 C C . GLU A 1 81 ? 6.216 -10.237 -14.985 1.00 96.75 81 GLU A C 1
ATOM 645 O O . GLU A 1 81 ? 7.100 -9.811 -14.232 1.00 96.75 81 GLU A O 1
ATOM 650 N N . ILE A 1 82 ? 4.983 -10.524 -14.558 1.00 97.06 82 ILE A N 1
ATOM 651 C CA . ILE A 1 82 ? 4.594 -10.444 -13.149 1.00 97.06 82 ILE A CA 1
ATOM 652 C C . ILE A 1 82 ? 5.228 -11.597 -12.372 1.00 97.06 82 ILE A C 1
ATOM 654 O O . ILE A 1 82 ? 5.134 -12.753 -12.782 1.00 97.06 82 ILE A O 1
ATOM 658 N N . GLU A 1 83 ? 5.832 -11.295 -11.226 1.00 97.69 83 GLU A N 1
ATOM 659 C CA . GLU A 1 83 ? 6.304 -12.341 -10.326 1.00 97.69 83 GLU A CA 1
ATOM 660 C C . GLU A 1 83 ? 5.171 -12.775 -9.393 1.00 97.69 83 GLU A C 1
ATOM 662 O O . GLU A 1 83 ? 4.590 -11.968 -8.659 1.00 97.69 83 GLU A O 1
ATOM 667 N N . MET A 1 84 ? 4.859 -14.068 -9.428 1.00 96.62 84 MET A N 1
ATOM 668 C CA . MET A 1 84 ? 3.771 -14.676 -8.666 1.00 96.62 84 MET A CA 1
ATOM 669 C C . MET A 1 84 ? 4.329 -15.624 -7.605 1.00 96.62 84 MET A C 1
ATOM 671 O O . MET A 1 84 ? 5.241 -16.406 -7.871 1.00 96.62 84 MET A O 1
ATOM 675 N N . ILE A 1 85 ? 3.743 -15.592 -6.409 1.00 95.06 85 ILE A N 1
ATOM 676 C CA . ILE A 1 85 ? 3.996 -16.555 -5.333 1.00 95.06 85 ILE A CA 1
ATOM 677 C C . ILE A 1 85 ? 2.682 -17.294 -5.080 1.00 95.06 85 ILE A C 1
ATOM 679 O O . ILE A 1 85 ? 1.790 -16.794 -4.394 1.00 95.06 85 ILE A O 1
ATOM 683 N N . GLY A 1 86 ? 2.545 -18.479 -5.678 1.00 93.44 86 GLY A N 1
ATOM 684 C CA . GLY A 1 86 ? 1.247 -19.149 -5.772 1.00 93.44 86 GLY A CA 1
ATOM 685 C C . GLY A 1 86 ? 0.283 -18.319 -6.623 1.00 93.44 86 GLY A C 1
ATOM 686 O O . GLY A 1 86 ? 0.626 -17.933 -7.738 1.00 93.44 86 GLY A O 1
ATOM 687 N N . ASP A 1 87 ? -0.890 -18.003 -6.074 1.00 92.75 87 ASP A N 1
ATOM 688 C CA . ASP A 1 87 ? -1.961 -17.293 -6.791 1.00 92.75 87 ASP A CA 1
ATOM 689 C C . ASP A 1 87 ? -1.947 -15.766 -6.591 1.00 92.75 87 ASP A C 1
ATOM 691 O O . ASP A 1 87 ? -2.862 -15.069 -7.035 1.00 92.75 87 ASP A O 1
ATOM 695 N N . VAL A 1 88 ? -0.931 -15.222 -5.910 1.00 94.94 88 VAL A N 1
ATOM 696 C CA . VAL A 1 88 ? -0.839 -13.786 -5.605 1.00 94.94 88 VAL A CA 1
ATOM 697 C C . VAL A 1 88 ? 0.470 -13.169 -6.110 1.00 94.94 88 VAL A C 1
ATOM 699 O O . VAL A 1 88 ? 1.489 -13.861 -6.163 1.00 94.94 88 VAL A O 1
ATOM 702 N N . PRO A 1 89 ? 0.486 -11.866 -6.451 1.00 96.62 89 PRO A N 1
ATOM 703 C CA . PRO A 1 89 ? 1.713 -11.151 -6.785 1.00 96.62 89 PRO A CA 1
ATOM 704 C C . PRO A 1 89 ? 2.715 -11.171 -5.630 1.00 96.62 89 PRO A C 1
ATOM 706 O O . PRO A 1 89 ? 2.331 -11.040 -4.466 1.00 96.62 89 PRO A O 1
ATOM 709 N N . ALA A 1 90 ? 4.010 -11.246 -5.932 1.00 97.19 90 ALA A N 1
ATOM 710 C CA . ALA A 1 90 ? 5.061 -11.213 -4.914 1.00 97.19 90 ALA A CA 1
ATOM 711 C C . ALA A 1 90 ? 4.970 -9.964 -4.010 1.00 97.19 90 ALA A C 1
ATOM 713 O O . ALA A 1 90 ? 5.139 -10.068 -2.791 1.00 97.19 90 ALA A O 1
ATOM 714 N N . ALA A 1 91 ? 4.611 -8.807 -4.579 1.00 96.94 91 ALA A N 1
ATOM 715 C CA . ALA A 1 91 ? 4.384 -7.557 -3.849 1.00 96.94 91 ALA A CA 1
ATOM 716 C C . ALA A 1 91 ? 3.353 -7.699 -2.710 1.00 96.94 91 ALA A C 1
ATOM 718 O O . ALA A 1 91 ? 3.553 -7.150 -1.626 1.00 96.94 91 ALA A O 1
ATOM 719 N N . TYR A 1 92 ? 2.287 -8.484 -2.911 1.00 95.06 92 TYR A N 1
ATOM 720 C CA . TYR A 1 92 ? 1.262 -8.717 -1.888 1.00 95.06 92 TYR A CA 1
ATOM 721 C C . TYR A 1 92 ? 1.860 -9.375 -0.640 1.00 95.06 92 TYR A C 1
ATOM 723 O O . TYR A 1 92 ? 1.598 -8.956 0.487 1.00 95.06 92 TYR A O 1
ATOM 731 N N . ILE A 1 93 ? 2.705 -10.391 -0.838 1.00 95.06 93 ILE A N 1
ATOM 732 C CA . ILE A 1 93 ? 3.374 -11.098 0.260 1.00 95.06 93 ILE A CA 1
ATOM 733 C C . ILE A 1 93 ? 4.386 -10.180 0.949 1.00 95.06 93 ILE A C 1
ATOM 735 O O . ILE A 1 93 ? 4.417 -10.127 2.178 1.00 95.06 93 ILE A O 1
ATOM 739 N N . ARG A 1 94 ? 5.168 -9.416 0.174 1.00 95.12 94 ARG A N 1
ATOM 740 C CA . ARG A 1 94 ? 6.178 -8.476 0.694 1.00 95.12 94 ARG A CA 1
ATOM 741 C C . ARG A 1 94 ? 5.584 -7.441 1.653 1.00 95.12 94 ARG A C 1
ATOM 743 O O . ARG A 1 94 ? 6.223 -7.110 2.649 1.00 95.12 94 ARG A O 1
ATOM 750 N N . HIS A 1 95 ? 4.365 -6.970 1.386 1.00 95.31 95 HIS A N 1
ATOM 751 C CA . HIS A 1 95 ? 3.705 -5.925 2.184 1.00 95.31 95 HIS A CA 1
ATOM 752 C C . HIS A 1 95 ? 2.640 -6.438 3.154 1.00 95.31 95 HIS A C 1
ATOM 754 O O . HIS A 1 95 ? 2.053 -5.638 3.885 1.00 95.31 95 HIS A O 1
ATOM 760 N N . LEU A 1 96 ? 2.405 -7.752 3.220 1.00 92.44 96 LEU A N 1
ATOM 761 C CA . LEU A 1 96 ? 1.306 -8.353 3.982 1.00 92.44 96 LEU A CA 1
ATOM 762 C C . LEU A 1 96 ? 1.268 -7.901 5.449 1.00 92.44 96 LEU A C 1
ATOM 764 O O . LEU A 1 96 ? 0.214 -7.508 5.954 1.00 92.44 96 LEU A O 1
ATOM 768 N N . ASP A 1 97 ? 2.408 -7.936 6.137 1.00 92.25 97 ASP A N 1
ATOM 769 C CA . ASP A 1 97 ? 2.476 -7.592 7.560 1.00 92.25 97 ASP A CA 1
ATOM 770 C C . ASP A 1 97 ? 2.271 -6.094 7.810 1.00 92.25 97 ASP A C 1
ATOM 772 O O . ASP A 1 97 ? 1.561 -5.714 8.747 1.00 92.25 97 ASP A O 1
ATOM 776 N N . SER A 1 98 ? 2.842 -5.242 6.951 1.00 92.19 98 SER A N 1
ATOM 777 C CA . SER A 1 98 ? 2.642 -3.787 6.999 1.00 92.19 98 SER A CA 1
ATOM 778 C C . SER A 1 98 ? 1.173 -3.436 6.763 1.00 92.19 98 SER A C 1
ATOM 780 O O . SER A 1 98 ? 0.573 -2.694 7.544 1.00 92.19 98 SER A O 1
ATOM 782 N N . ASN A 1 99 ? 0.556 -4.054 5.755 1.00 92.38 99 ASN A N 1
ATOM 783 C CA . ASN A 1 99 ? -0.842 -3.834 5.403 1.00 92.38 99 ASN A CA 1
ATOM 784 C C . ASN A 1 99 ? -1.781 -4.295 6.525 1.00 92.38 99 ASN A C 1
ATOM 786 O O . ASN A 1 99 ? -2.647 -3.531 6.953 1.00 92.38 99 ASN A O 1
ATOM 790 N N . ARG A 1 100 ? -1.546 -5.478 7.106 1.00 92.12 100 ARG A N 1
ATOM 791 C CA . ARG A 1 100 ? -2.297 -5.960 8.279 1.00 92.12 100 ARG A CA 1
ATOM 792 C C . ARG A 1 100 ? -2.164 -5.039 9.487 1.00 92.12 100 ARG A C 1
ATOM 794 O O . ARG A 1 100 ? -3.119 -4.900 10.251 1.00 92.12 100 ARG A O 1
ATOM 801 N N . ARG A 1 101 ? -0.990 -4.442 9.705 1.00 92.19 101 ARG A N 1
ATOM 802 C CA . ARG A 1 101 ? -0.775 -3.481 10.793 1.00 92.19 101 ARG A CA 1
ATOM 803 C C . ARG A 1 101 ? -1.568 -2.197 10.550 1.00 92.19 101 ARG A C 1
ATOM 805 O O . ARG A 1 101 ? -2.352 -1.817 11.416 1.00 92.19 101 ARG A O 1
ATOM 812 N N . GLN A 1 102 ? -1.443 -1.604 9.361 1.00 89.19 102 GLN A N 1
ATOM 813 C CA . GLN A 1 102 ? -2.187 -0.399 8.976 1.00 89.19 102 GLN A CA 1
ATOM 814 C C . GLN A 1 102 ? -3.706 -0.602 9.076 1.00 89.19 102 GLN A C 1
ATOM 816 O O . GLN A 1 102 ? -4.417 0.280 9.551 1.00 89.19 102 GLN A O 1
ATOM 821 N N . GLU A 1 103 ? -4.221 -1.767 8.672 1.00 90.88 103 GLU A N 1
ATOM 822 C CA . GLU A 1 103 ? -5.647 -2.098 8.786 1.00 90.88 103 GLU A CA 1
ATOM 823 C C . GLU A 1 103 ? -6.120 -2.124 10.250 1.00 90.88 103 GLU A C 1
ATOM 825 O O . GLU A 1 103 ? -7.177 -1.569 10.568 1.00 90.88 103 GLU A O 1
ATOM 830 N N . ARG A 1 104 ? -5.334 -2.713 11.163 1.00 91.94 104 ARG A N 1
ATOM 831 C CA . ARG A 1 104 ? -5.646 -2.720 12.605 1.00 91.94 104 ARG A CA 1
ATOM 832 C C . ARG A 1 104 ? -5.625 -1.315 13.194 1.00 91.94 104 ARG A C 1
ATOM 834 O O . ARG A 1 104 ? -6.560 -0.943 13.899 1.00 91.94 104 ARG A O 1
ATOM 841 N N . GLU A 1 105 ? -4.593 -0.537 12.888 1.00 93.25 105 GLU A N 1
ATOM 842 C CA . GLU A 1 105 ? -4.451 0.845 13.359 1.00 93.25 105 GLU A CA 1
ATOM 843 C C . GLU A 1 105 ? -5.597 1.725 12.854 1.00 93.25 105 GLU A C 1
ATOM 845 O O . GLU A 1 105 ? -6.211 2.454 13.631 1.00 93.25 105 GLU A O 1
ATOM 850 N N . MET A 1 106 ? -5.966 1.596 11.578 1.00 90.25 106 MET A N 1
ATOM 851 C CA . MET A 1 106 ? -7.096 2.320 11.000 1.00 90.25 106 MET A CA 1
ATOM 852 C C . MET A 1 106 ? -8.425 1.914 11.644 1.00 90.25 106 MET A C 1
ATOM 854 O O . MET A 1 106 ? -9.279 2.766 11.896 1.00 90.25 106 MET A O 1
ATOM 858 N N . LYS A 1 107 ? -8.619 0.621 11.937 1.00 93.62 107 LYS A N 1
ATOM 859 C CA . LYS A 1 107 ? -9.810 0.140 12.648 1.00 93.62 107 LYS A CA 1
ATOM 860 C C . LYS A 1 107 ? -9.899 0.750 14.047 1.00 93.62 107 LYS A C 1
ATOM 862 O O . LYS A 1 107 ? -10.962 1.244 14.414 1.00 93.62 107 LYS A O 1
ATOM 867 N N . LEU A 1 108 ? -8.792 0.768 14.791 1.00 93.06 108 LEU A N 1
ATOM 868 C CA . LEU A 1 108 ? -8.721 1.413 16.104 1.00 93.06 108 LEU A CA 1
ATOM 869 C C . LEU A 1 108 ? -9.000 2.915 16.007 1.00 93.06 108 LEU A C 1
ATOM 871 O O . LEU A 1 108 ? -9.817 3.427 16.764 1.00 93.06 108 LEU A O 1
ATOM 875 N N . PHE A 1 109 ? -8.398 3.609 15.040 1.00 93.56 109 PHE A N 1
ATOM 876 C CA . PHE A 1 109 ? -8.637 5.033 14.813 1.00 93.56 109 PHE A CA 1
ATOM 877 C C . PHE A 1 109 ? -10.120 5.339 14.560 1.00 93.56 109 PHE A C 1
ATOM 879 O O . PHE A 1 109 ? -10.672 6.253 15.171 1.00 93.56 109 PHE A O 1
ATOM 886 N N . ARG A 1 110 ? -10.786 4.555 13.700 1.00 93.75 110 ARG A N 1
ATOM 887 C CA . ARG A 1 110 ? -12.220 4.719 13.407 1.00 93.75 110 ARG A CA 1
ATOM 888 C C . ARG A 1 110 ? -13.082 4.542 14.656 1.00 93.75 110 ARG A C 1
ATOM 890 O O . ARG A 1 110 ? -13.945 5.379 14.901 1.00 93.75 110 ARG A O 1
ATOM 897 N N . ILE A 1 111 ? -12.813 3.501 15.447 1.00 94.00 111 ILE A N 1
ATOM 898 C CA . ILE A 1 11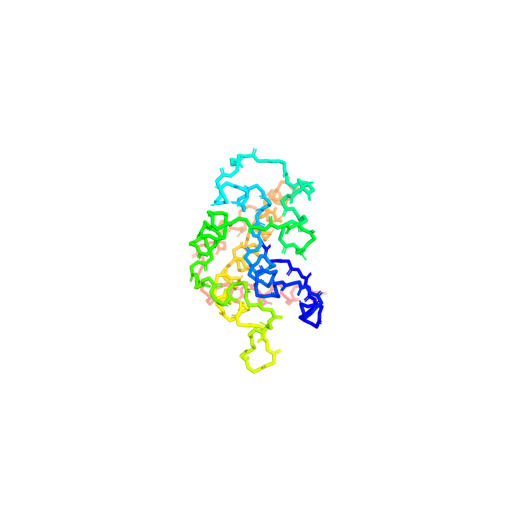1 ? -13.516 3.247 16.714 1.00 94.00 111 ILE A CA 1
ATOM 899 C C . ILE A 1 111 ? -13.316 4.424 17.676 1.00 94.00 111 ILE A C 1
ATOM 901 O O . ILE A 1 111 ? -14.284 4.946 18.223 1.00 94.00 111 ILE A O 1
ATOM 905 N N . SER A 1 112 ? -12.080 4.897 17.838 1.00 92.50 112 SER A N 1
ATOM 906 C CA . SER A 1 112 ? -11.767 6.040 18.701 1.00 92.50 112 SER A CA 1
ATOM 907 C C . SER A 1 112 ? -12.475 7.324 18.259 1.00 92.50 112 SER A C 1
ATOM 909 O O . SER A 1 112 ? -13.005 8.058 19.093 1.00 92.50 112 SER A O 1
ATOM 911 N N . GLU A 1 113 ? -12.536 7.599 16.953 1.00 94.94 113 GLU A N 1
ATOM 912 C CA . GLU A 1 113 ? -13.276 8.747 16.418 1.00 94.94 113 GLU A CA 1
ATOM 913 C C . GLU A 1 113 ? -14.784 8.635 16.669 1.00 94.94 113 GLU A C 1
ATOM 915 O O . GLU A 1 113 ? -15.424 9.625 17.033 1.00 94.94 113 GLU A O 1
ATOM 920 N N . GLU A 1 114 ? -15.360 7.445 16.504 1.00 94.19 114 GLU A N 1
ATOM 921 C CA . GLU A 1 114 ? -16.775 7.186 16.773 1.00 94.19 114 GLU A CA 1
ATOM 922 C C . GLU A 1 114 ? -17.111 7.363 18.259 1.00 94.19 114 GLU A C 1
ATOM 924 O O . GLU A 1 114 ? -18.076 8.055 18.594 1.00 94.19 114 GLU A O 1
ATOM 929 N N . ILE A 1 115 ? -16.266 6.837 19.149 1.00 91.75 115 ILE A N 1
ATOM 930 C CA . ILE A 1 115 ? -16.346 7.056 20.597 1.00 91.75 115 ILE A CA 1
ATOM 931 C C . ILE A 1 115 ? -16.323 8.553 20.901 1.00 91.75 115 ILE A C 1
ATOM 933 O O . ILE A 1 115 ? -17.236 9.077 21.540 1.00 91.75 115 ILE A O 1
ATOM 937 N N . ARG A 1 116 ? -15.317 9.276 20.393 1.00 93.00 116 ARG A N 1
ATOM 938 C CA . ARG A 1 116 ? -15.156 10.713 20.644 1.00 93.00 116 ARG A CA 1
ATOM 939 C C . ARG A 1 116 ? -16.369 11.511 20.164 1.00 93.00 116 ARG A C 1
ATOM 941 O O . ARG A 1 116 ? -16.795 12.455 20.829 1.00 93.00 116 ARG A O 1
ATOM 948 N N . ARG A 1 117 ? -16.917 11.178 18.991 1.00 94.56 117 ARG A N 1
ATOM 949 C CA . ARG A 1 117 ? -18.128 11.817 18.448 1.00 94.56 117 ARG A CA 1
ATOM 950 C C . ARG A 1 117 ? -19.354 11.508 19.302 1.00 94.56 117 ARG A C 1
ATOM 952 O O . ARG A 1 117 ? -20.116 12.425 19.596 1.00 94.56 117 ARG A O 1
ATOM 959 N N . THR A 1 118 ? -19.505 10.262 19.737 1.00 93.88 118 THR A N 1
ATOM 960 C CA . THR A 1 118 ? -20.627 9.821 20.573 1.00 93.88 118 THR A CA 1
ATOM 961 C C . THR A 1 118 ? -20.594 10.488 21.942 1.00 93.88 118 THR A C 1
ATOM 963 O O . THR A 1 118 ? -21.615 11.008 22.376 1.00 93.88 118 THR A O 1
ATOM 966 N N . LEU A 1 119 ? -19.426 10.580 22.583 1.00 92.62 119 LEU A N 1
ATOM 967 C CA . LEU A 1 119 ? -19.263 11.268 23.868 1.00 92.62 119 LEU A CA 1
ATOM 968 C C . LEU A 1 119 ? -19.656 12.748 23.799 1.00 92.62 119 LEU A C 1
ATOM 970 O O . LEU A 1 119 ? -20.275 13.256 24.727 1.00 92.62 119 LEU A O 1
ATOM 974 N N . LYS A 1 120 ? -19.388 13.438 22.680 1.00 92.56 120 LYS A N 1
ATOM 975 C CA . LYS A 1 120 ? -19.861 14.823 22.487 1.00 92.56 120 LYS A CA 1
ATOM 976 C C . LYS A 1 120 ? -21.390 14.936 22.479 1.00 92.56 120 LYS A C 1
ATOM 978 O O . LYS A 1 120 ? -21.918 15.960 22.891 1.00 92.56 120 LYS A O 1
ATOM 983 N N . GLN A 1 121 ? -22.090 13.916 21.985 1.00 95.38 121 GLN A N 1
ATOM 984 C CA . GLN A 1 121 ? -23.557 13.890 21.914 1.00 95.38 121 GLN A CA 1
ATOM 985 C C . GLN A 1 121 ? -24.197 13.319 23.187 1.00 95.38 121 GLN A C 1
ATOM 987 O O . GLN A 1 121 ? -25.317 13.677 23.538 1.00 95.38 121 GLN A O 1
ATOM 992 N N . LYS A 1 122 ? -23.493 12.411 23.865 1.00 94.56 122 LYS A N 1
ATOM 993 C CA . LYS A 1 122 ? -23.940 11.656 25.038 1.00 94.56 122 LYS A CA 1
ATOM 994 C C . LYS A 1 122 ? -22.847 11.694 26.117 1.00 94.56 122 LYS A C 1
ATOM 996 O O . LYS A 1 122 ? -22.196 10.678 26.358 1.00 94.56 122 LYS A O 1
ATOM 1001 N N . PRO A 1 123 ? -22.628 12.851 26.767 1.00 92.12 123 PRO A N 1
ATOM 1002 C CA . PRO A 1 123 ? -21.508 13.041 27.691 1.00 92.12 123 PRO A CA 1
ATOM 1003 C C . PRO A 1 123 ? -21.587 12.158 28.941 1.00 92.12 123 PRO A C 1
ATOM 1005 O O . PRO A 1 123 ? -20.551 11.794 29.481 1.00 92.12 123 PRO A O 1
ATOM 1008 N N . TYR A 1 124 ? -22.790 11.735 29.349 1.00 89.25 124 TYR A N 1
ATOM 1009 C CA . TYR A 1 124 ? -22.993 10.796 30.462 1.00 89.25 124 TYR A CA 1
ATOM 1010 C C . TYR A 1 124 ? -22.319 9.431 30.245 1.00 89.25 124 TYR A C 1
ATOM 1012 O O . TYR A 1 124 ? -22.070 8.708 31.202 1.00 89.25 124 TYR A O 1
ATOM 1020 N N . LEU A 1 125 ? -21.999 9.064 28.997 1.00 90.00 125 LEU A N 1
ATOM 1021 C CA . LEU A 1 125 ? -21.232 7.850 28.716 1.00 90.00 125 LEU A CA 1
ATOM 1022 C C . LEU A 1 125 ? -19.764 7.973 29.155 1.00 90.00 125 LEU A C 1
ATOM 1024 O O . LEU A 1 125 ? -19.094 6.952 29.260 1.00 90.00 125 LEU A O 1
ATOM 1028 N N . GLY A 1 126 ? -19.269 9.187 29.422 1.00 89.56 126 GLY A N 1
ATOM 1029 C CA . GLY A 1 126 ? -17.902 9.425 29.887 1.00 89.56 126 GLY A CA 1
ATOM 1030 C C . GLY A 1 126 ? -17.598 8.681 31.185 1.00 89.56 126 GLY A C 1
ATOM 1031 O O . GLY A 1 126 ? -16.649 7.906 31.217 1.00 89.56 126 GLY A O 1
ATOM 1032 N N . GLU A 1 127 ? -18.458 8.818 32.198 1.00 88.81 127 GLU A N 1
ATOM 1033 C CA . GLU A 1 127 ? -18.297 8.129 33.491 1.00 88.81 127 GLU A CA 1
ATOM 1034 C C . GLU A 1 127 ? -18.295 6.603 33.331 1.00 88.81 127 GLU A C 1
ATOM 1036 O O . GLU A 1 127 ? -17.475 5.904 33.925 1.00 88.81 127 GLU A O 1
ATOM 1041 N N . PHE A 1 128 ? -19.179 6.075 32.477 1.00 87.44 128 PHE A N 1
ATOM 1042 C CA . PHE A 1 128 ? -19.217 4.645 32.174 1.00 87.44 128 PHE A CA 1
ATOM 1043 C C . PHE A 1 128 ? -17.909 4.167 31.530 1.00 87.44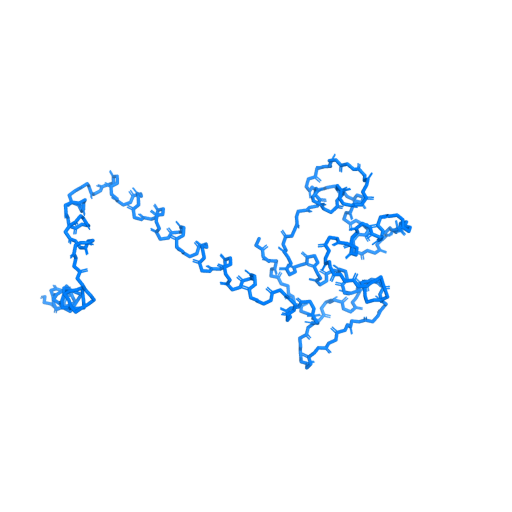 128 PHE A C 1
ATOM 1045 O O . PHE A 1 128 ? -17.381 3.118 31.895 1.00 87.44 128 PHE A O 1
ATOM 1052 N N . MET A 1 129 ? -17.364 4.935 30.583 1.00 88.19 129 MET A N 1
ATOM 1053 C CA . MET A 1 129 ? -16.102 4.596 29.928 1.00 88.19 129 MET A CA 1
ATOM 1054 C C . MET A 1 129 ? -14.910 4.686 30.879 1.00 88.19 129 MET A C 1
ATOM 1056 O O . MET A 1 129 ? -14.059 3.801 30.854 1.00 88.19 129 MET A O 1
ATOM 1060 N N . GLU A 1 130 ? -14.855 5.708 31.733 1.00 90.25 130 GLU A N 1
ATOM 1061 C CA . GLU A 1 130 ? -13.823 5.836 32.767 1.00 90.25 130 GLU A CA 1
ATOM 1062 C C . GL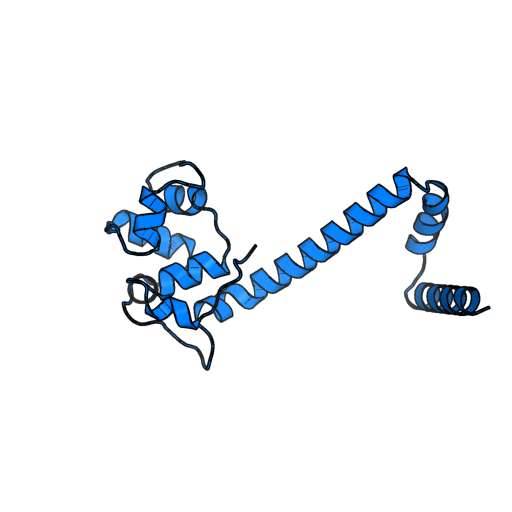U A 1 130 ? -13.831 4.634 33.715 1.00 90.25 130 GLU A C 1
ATOM 1064 O O . GLU A 1 130 ? -12.770 4.082 34.004 1.00 90.25 130 GLU A O 1
ATOM 1069 N N . GLN A 1 131 ? -15.013 4.163 34.129 1.00 89.50 131 GLN A N 1
ATOM 1070 C CA . GLN A 1 131 ? -15.127 2.941 34.927 1.00 89.50 131 GLN A CA 1
ATOM 1071 C C . GLN A 1 131 ? -14.665 1.708 34.149 1.00 89.50 131 GLN A C 1
ATOM 1073 O O . GLN A 1 131 ? -13.851 0.939 34.660 1.00 89.50 131 GLN A O 1
ATOM 1078 N N . ALA A 1 132 ? -15.122 1.542 32.906 1.00 90.25 132 ALA A N 1
ATOM 1079 C CA . ALA A 1 132 ? -14.770 0.395 32.075 1.00 90.25 132 ALA A CA 1
ATOM 1080 C C . ALA A 1 132 ? -13.254 0.261 31.839 1.00 90.25 132 ALA A C 1
ATOM 1082 O O . ALA A 1 132 ? -12.749 -0.855 31.754 1.00 90.25 132 ALA A O 1
ATOM 1083 N N . LEU A 1 133 ? -12.510 1.373 31.788 1.00 89.38 133 LEU A N 1
ATOM 1084 C CA . LEU A 1 133 ? -11.046 1.366 31.655 1.00 89.38 133 LEU A CA 1
ATOM 1085 C C . LEU A 1 133 ? -10.314 0.788 32.877 1.00 89.38 133 LEU A C 1
ATOM 1087 O O . LEU A 1 133 ? -9.158 0.391 32.756 1.00 89.38 133 LEU A O 1
ATOM 1091 N N . THR A 1 134 ? -10.960 0.748 34.045 1.00 93.06 134 THR A N 1
ATOM 1092 C CA . THR A 1 134 ? -10.380 0.180 35.276 1.00 93.06 134 THR A CA 1
ATOM 1093 C C . THR A 1 134 ? -10.612 -1.325 35.413 1.00 93.06 134 THR A C 1
ATOM 1095 O O . THR A 1 134 ? -10.041 -1.957 36.301 1.00 93.06 134 THR A O 1
ATOM 1098 N N . TRP A 1 135 ? -11.462 -1.899 34.559 1.00 93.12 135 TRP A N 1
ATOM 1099 C CA . TRP A 1 135 ? -11.876 -3.293 34.641 1.00 93.12 135 TRP A CA 1
ATOM 1100 C C . TRP A 1 135 ? -10.882 -4.231 33.960 1.00 93.12 135 TRP A C 1
ATOM 1102 O O . TRP A 1 135 ? -10.263 -3.900 32.949 1.00 93.12 135 TRP A O 1
ATOM 1112 N N . ASN A 1 136 ? -10.763 -5.440 34.502 1.00 93.00 136 ASN A N 1
ATOM 1113 C CA . ASN A 1 136 ? -10.055 -6.533 33.847 1.00 93.00 136 ASN A CA 1
ATOM 1114 C C . ASN A 1 136 ? -10.944 -7.237 32.801 1.00 93.00 136 ASN A C 1
ATOM 1116 O O . ASN A 1 136 ? -12.136 -6.955 32.668 1.00 93.00 136 ASN A O 1
ATOM 1120 N N . GLU A 1 137 ? -10.363 -8.175 32.054 1.00 91.50 137 GLU A N 1
ATOM 1121 C CA . GLU A 1 137 ? -11.058 -8.869 30.964 1.00 91.50 137 GLU A CA 1
ATOM 1122 C C . GLU A 1 137 ? -12.331 -9.605 31.424 1.00 91.50 137 GLU A C 1
ATOM 1124 O O . GLU A 1 137 ? -13.363 -9.514 30.758 1.00 91.50 137 GLU A O 1
ATOM 1129 N N . GLU A 1 138 ? -12.299 -10.271 32.583 1.00 91.81 138 GLU A N 1
ATOM 1130 C CA . GLU A 1 138 ? -13.454 -10.991 33.141 1.00 91.81 138 GLU A CA 1
ATOM 1131 C C . GLU A 1 138 ? -14.599 -10.040 33.513 1.00 91.81 138 GLU A C 1
ATOM 1133 O O . GLU A 1 138 ? -15.761 -10.290 33.186 1.00 91.81 138 GLU A O 1
ATOM 1138 N N . GLN A 1 139 ? -14.272 -8.912 34.145 1.00 91.19 139 GLN A N 1
ATOM 1139 C CA . GLN A 1 139 ? -15.237 -7.877 34.516 1.00 91.19 139 GLN A CA 1
ATOM 1140 C C . GLN A 1 139 ? -15.886 -7.244 33.278 1.00 91.19 139 GLN A C 1
ATOM 1142 O O . GLN A 1 139 ? -17.105 -7.056 33.243 1.00 91.19 139 GLN A O 1
ATOM 1147 N N . VAL A 1 140 ? -15.100 -6.975 32.230 1.00 90.75 140 VAL A N 1
ATOM 1148 C CA . VAL A 1 140 ? -15.617 -6.473 30.948 1.00 90.75 140 VAL A CA 1
ATOM 1149 C C . VAL A 1 140 ? -16.561 -7.491 30.301 1.00 90.75 140 VAL A C 1
ATOM 1151 O O . VAL A 1 140 ? -17.656 -7.123 29.873 1.00 90.75 140 VAL A O 1
ATOM 1154 N N . GLN A 1 141 ? -16.183 -8.773 30.261 1.00 90.56 141 GLN A N 1
ATOM 1155 C CA . GLN A 1 141 ? -17.025 -9.848 29.719 1.00 90.56 141 GLN A CA 1
ATOM 1156 C C . GLN A 1 141 ? -18.367 -9.949 30.460 1.00 90.56 141 GLN A C 1
ATOM 1158 O O . GLN A 1 141 ? -19.425 -10.055 29.831 1.00 90.56 141 GLN A O 1
ATOM 1163 N N . GLN A 1 142 ? -18.343 -9.862 31.792 1.00 91.19 142 GLN A N 1
ATOM 1164 C CA . GLN A 1 142 ? -19.549 -9.909 32.613 1.00 91.19 142 GLN A CA 1
ATOM 1165 C C . GLN A 1 142 ? -20.468 -8.706 32.355 1.00 91.19 142 GLN A C 1
ATOM 1167 O O . GLN A 1 142 ? -21.676 -8.886 32.178 1.00 91.19 142 GLN A O 1
ATOM 1172 N N . ALA A 1 143 ? -19.909 -7.498 32.251 1.00 88.75 143 ALA A N 1
ATOM 1173 C CA . ALA A 1 143 ? -20.671 -6.297 31.919 1.00 88.75 143 ALA A CA 1
ATOM 1174 C C . ALA A 1 143 ? -21.319 -6.387 30.524 1.00 88.75 143 ALA A C 1
ATOM 1176 O O . ALA A 1 143 ? -22.493 -6.048 30.365 1.00 88.75 143 ALA A O 1
ATOM 1177 N N . ILE A 1 144 ? -20.596 -6.900 29.519 1.00 88.62 144 ILE A N 1
ATOM 1178 C CA . ILE A 1 144 ? -21.142 -7.122 28.169 1.00 88.62 144 ILE A CA 1
ATOM 1179 C C . ILE A 1 144 ? -22.344 -8.070 28.217 1.00 88.62 144 ILE A C 1
ATOM 1181 O O . ILE A 1 144 ? -23.366 -7.788 27.589 1.00 88.62 144 ILE A O 1
ATOM 1185 N N . LYS A 1 145 ? -22.249 -9.165 28.977 1.00 91.50 145 LYS A N 1
ATOM 1186 C CA . LYS A 1 145 ? -23.342 -10.134 29.114 1.00 91.50 145 LYS A CA 1
ATOM 1187 C C . LYS A 1 145 ? -24.595 -9.501 29.730 1.00 91.50 145 LYS A C 1
ATOM 1189 O O . LYS A 1 145 ? -25.679 -9.638 29.171 1.00 91.50 145 LYS A O 1
ATOM 1194 N N . MET A 1 146 ? -24.441 -8.737 30.814 1.00 89.50 146 MET A N 1
ATOM 1195 C CA . MET A 1 146 ? -25.560 -8.027 31.453 1.00 89.50 146 MET A CA 1
ATOM 1196 C C . M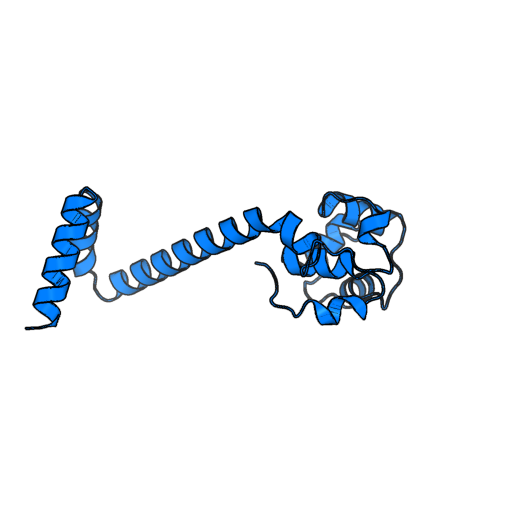ET A 1 146 ? -26.235 -7.026 30.501 1.00 89.50 146 MET A C 1
ATOM 1198 O O . MET A 1 146 ? -27.460 -6.921 30.464 1.00 89.50 146 MET A O 1
ATOM 1202 N N . LEU A 1 147 ? -25.449 -6.307 29.693 1.00 86.56 147 LEU A N 1
ATOM 1203 C CA . LEU A 1 147 ? -25.975 -5.367 28.698 1.00 86.56 147 LEU A CA 1
ATOM 1204 C C . LEU A 1 147 ? -26.749 -6.065 27.569 1.00 86.56 147 LEU A C 1
ATOM 1206 O O . LEU A 1 147 ? -27.699 -5.493 27.038 1.00 86.56 147 LEU A O 1
ATOM 1210 N N . GLN A 1 148 ? -26.359 -7.285 27.188 1.00 87.38 148 GLN A N 1
ATOM 1211 C CA . GLN A 1 148 ? -27.088 -8.081 26.196 1.00 87.38 148 GLN A CA 1
ATOM 1212 C C . GLN A 1 148 ? -28.436 -8.570 26.741 1.00 87.38 148 GLN A C 1
ATOM 1214 O O . GLN A 1 148 ? -29.443 -8.473 26.040 1.00 87.38 148 GLN A O 1
ATOM 1219 N N . GLU A 1 149 ? -28.475 -9.022 27.995 1.00 86.12 149 GLU A N 1
ATOM 1220 C CA . GLU A 1 149 ? -29.704 -9.450 28.678 1.00 86.12 149 GLU A CA 1
ATOM 1221 C C . GLU A 1 149 ? -30.709 -8.291 28.803 1.00 86.12 149 GLU A C 1
ATOM 1223 O O . GLU A 1 149 ? -31.865 -8.429 28.413 1.00 86.12 149 GLU A O 1
ATOM 1228 N N . LEU A 1 150 ? -30.253 -7.097 29.198 1.00 78.12 150 LEU A N 1
ATOM 1229 C CA . LEU A 1 150 ? -31.086 -5.885 29.256 1.00 78.12 150 LEU A CA 1
ATOM 1230 C C . LEU A 1 150 ? -31.672 -5.455 27.904 1.00 78.12 150 LEU A C 1
ATOM 1232 O O . LEU A 1 150 ? -32.680 -4.760 27.869 1.00 78.12 150 LEU A O 1
ATOM 1236 N N . LYS A 1 151 ? -31.041 -5.832 26.789 1.00 72.06 151 LYS A N 1
ATOM 1237 C CA . LYS A 1 151 ? -31.513 -5.505 25.436 1.00 72.06 151 LYS A CA 1
ATOM 1238 C C . LYS A 1 151 ? -32.562 -6.495 24.913 1.00 72.06 151 LYS A C 1
ATOM 1240 O O . LYS A 1 151 ? -33.139 -6.253 23.855 1.00 72.06 151 LYS A O 1
ATOM 1245 N N . THR A 1 152 ? -32.747 -7.623 25.600 1.00 61.56 152 THR A N 1
ATOM 1246 C CA . THR A 1 152 ? -33.684 -8.700 25.223 1.00 61.56 152 THR A CA 1
ATOM 1247 C C . THR A 1 152 ? -34.909 -8.791 26.134 1.00 61.56 152 THR A C 1
ATOM 1249 O O . THR A 1 152 ? -35.842 -9.519 25.798 1.00 61.56 152 THR A O 1
ATOM 1252 N N . ALA A 1 153 ? -34.909 -8.045 27.239 1.00 51.41 153 ALA A N 1
ATOM 1253 C CA . ALA A 1 153 ? -36.063 -7.793 28.099 1.00 51.41 153 ALA A CA 1
ATOM 1254 C C . ALA A 1 153 ? -36.885 -6.602 27.580 1.00 51.41 153 ALA A C 1
ATOM 1256 O O . ALA A 1 153 ? -38.126 -6.648 27.736 1.00 51.41 153 ALA A O 1
#